Protein AF-A0A653QMP7-F1 (afdb_monomer_lite)

Foldseek 3Di:
DVVVVLLVVLLVLLLVLCVVCVPDDCVVCVVVSQCVQCVPVVHDHCVVRVVVSPVSNVVNCVVVVDPVVPPPVVVPPD

Structure (mmCIF, N/CA/C/O backbone):
data_AF-A0A653QMP7-F1
#
_entry.id   AF-A0A653QMP7-F1
#
loop_
_atom_site.group_PDB
_atom_site.id
_atom_site.type_symbol
_atom_site.label_atom_id
_atom_site.label_alt_id
_atom_site.label_comp_id
_atom_site.label_asym_id
_atom_site.label_entity_id
_atom_site.label_seq_id
_atom_site.pdbx_PDB_ins_code
_atom_site.Cartn_x
_atom_site.Cartn_y
_atom_site.Cartn_z
_atom_site.occupancy
_atom_site.B_iso_or_equiv
_atom_site.auth_seq_id
_atom_site.auth_comp_id
_atom_site.auth_asym_id
_atom_site.auth_atom_id
_atom_site.pdbx_PDB_model_num
ATOM 1 N N . MET A 1 1 ? 4.636 11.864 17.323 1.00 59.16 1 MET A N 1
ATOM 2 C CA . MET A 1 1 ? 5.505 10.775 16.820 1.00 59.16 1 MET A CA 1
ATOM 3 C C . MET A 1 1 ? 4.760 9.699 16.028 1.00 59.16 1 MET A C 1
ATOM 5 O O . MET A 1 1 ? 5.288 9.311 15.002 1.00 59.16 1 MET A O 1
ATOM 9 N N . LYS A 1 2 ? 3.548 9.256 16.410 1.00 60.81 2 LYS A N 1
ATOM 10 C CA . LYS A 1 2 ? 2.825 8.172 15.700 1.00 60.81 2 LYS A CA 1
ATOM 11 C C . LYS A 1 2 ? 2.589 8.405 14.192 1.00 60.81 2 LYS A C 1
ATOM 13 O O . LYS A 1 2 ? 2.774 7.489 13.407 1.00 60.81 2 LYS A O 1
ATOM 18 N N . HIS A 1 3 ? 2.273 9.637 13.782 1.00 61.28 3 HIS A N 1
ATOM 19 C CA . HIS A 1 3 ? 1.983 9.962 12.375 1.00 61.28 3 HIS A CA 1
ATOM 20 C C . HIS A 1 3 ? 3.153 9.739 11.403 1.00 61.28 3 HIS A C 1
ATOM 22 O O . HIS A 1 3 ? 2.923 9.477 10.226 1.00 61.28 3 HIS A O 1
ATOM 28 N N . ASP A 1 4 ? 4.395 9.843 11.879 1.00 69.00 4 ASP A N 1
ATOM 29 C CA . ASP A 1 4 ? 5.583 9.669 11.036 1.00 69.00 4 ASP A CA 1
ATOM 30 C C . ASP A 1 4 ? 5.868 8.180 10.764 1.00 69.00 4 ASP A C 1
ATOM 32 O O . ASP A 1 4 ? 6.168 7.770 9.638 1.00 69.00 4 ASP A O 1
ATOM 36 N N . SER A 1 5 ? 5.649 7.346 11.787 1.00 73.25 5 SER A N 1
ATOM 37 C CA . SER A 1 5 ? 5.724 5.888 11.683 1.00 73.25 5 SER A CA 1
ATOM 38 C C . SER A 1 5 ? 4.660 5.336 10.732 1.00 73.25 5 SER A C 1
ATOM 40 O O . SER A 1 5 ? 4.992 4.539 9.856 1.00 73.25 5 SER A O 1
ATOM 42 N N . ASP A 1 6 ? 3.416 5.820 10.827 1.00 82.44 6 ASP A N 1
ATOM 43 C CA . ASP A 1 6 ? 2.327 5.399 9.936 1.00 82.44 6 ASP A CA 1
ATOM 44 C C . ASP A 1 6 ? 2.651 5.713 8.471 1.00 82.44 6 ASP A C 1
ATOM 46 O O . ASP A 1 6 ? 2.496 4.858 7.600 1.00 82.44 6 ASP A O 1
ATOM 50 N N . ARG A 1 7 ? 3.170 6.915 8.186 1.00 87.88 7 ARG A N 1
ATOM 51 C CA . ARG A 1 7 ? 3.532 7.322 6.821 1.00 87.88 7 ARG A CA 1
ATOM 52 C C . ARG A 1 7 ? 4.641 6.451 6.231 1.00 87.88 7 ARG A C 1
ATOM 54 O O . ARG A 1 7 ? 4.575 6.065 5.064 1.00 87.88 7 ARG A O 1
ATOM 61 N N . THR A 1 8 ? 5.649 6.114 7.033 1.00 92.25 8 THR A N 1
ATOM 62 C CA . THR A 1 8 ? 6.741 5.227 6.605 1.00 92.25 8 THR A CA 1
ATOM 63 C C . THR A 1 8 ? 6.224 3.824 6.281 1.00 92.25 8 THR A C 1
ATOM 65 O O . THR A 1 8 ? 6.623 3.234 5.271 1.00 92.25 8 THR A O 1
ATOM 68 N N . LEU A 1 9 ? 5.301 3.301 7.093 1.00 92.44 9 LEU A N 1
ATOM 69 C CA . LEU A 1 9 ? 4.678 1.995 6.873 1.00 92.44 9 LEU A CA 1
ATOM 70 C C . LEU A 1 9 ? 3.806 1.981 5.614 1.00 92.44 9 LEU A C 1
ATOM 72 O O . LEU A 1 9 ? 3.904 1.041 4.830 1.00 92.44 9 LEU A O 1
ATOM 76 N N . VAL A 1 10 ? 3.022 3.035 5.373 1.00 94.75 10 VAL A N 1
ATOM 77 C CA . VAL A 1 10 ? 2.214 3.203 4.152 1.00 94.75 10 VAL A CA 1
ATOM 78 C C . VAL A 1 10 ? 3.085 3.122 2.897 1.00 94.75 10 VAL A C 1
ATOM 80 O O . VAL A 1 10 ? 2.805 2.342 1.983 1.00 94.75 10 VAL A O 1
ATOM 83 N N . ILE A 1 11 ? 4.175 3.896 2.867 1.00 94.81 11 ILE A N 1
ATOM 84 C CA . ILE A 1 11 ? 5.091 3.933 1.721 1.00 94.81 11 ILE A CA 1
ATOM 85 C C . ILE A 1 11 ? 5.761 2.569 1.527 1.00 94.81 11 ILE A C 1
ATOM 87 O O . ILE A 1 11 ? 5.856 2.075 0.400 1.00 94.81 11 ILE A O 1
ATOM 91 N N . SER A 1 12 ? 6.213 1.951 2.620 1.00 94.62 12 SER A N 1
ATOM 92 C CA . SER A 1 12 ? 6.881 0.648 2.584 1.00 94.62 12 SER A CA 1
ATOM 93 C C . SER A 1 12 ? 5.942 -0.452 2.098 1.00 94.62 12 SER A C 1
ATOM 95 O O . SER A 1 12 ? 6.340 -1.262 1.266 1.00 94.62 12 SER A O 1
ATOM 97 N N . LEU A 1 13 ? 4.683 -0.452 2.542 1.00 95.62 13 LEU A N 1
ATOM 98 C CA . LEU A 1 13 ? 3.684 -1.429 2.114 1.00 95.62 13 LEU A CA 1
ATOM 99 C C . LEU A 1 13 ? 3.424 -1.350 0.605 1.00 95.62 13 LEU A C 1
ATOM 101 O O . LEU A 1 13 ? 3.441 -2.380 -0.066 1.00 95.62 13 LEU A O 1
ATOM 105 N N . GLY A 1 14 ? 3.239 -0.144 0.058 1.00 95.94 14 GLY A N 1
ATOM 106 C CA . GLY A 1 14 ? 3.019 0.042 -1.381 1.00 95.94 14 GLY A CA 1
ATOM 107 C C . GLY A 1 14 ? 4.220 -0.400 -2.224 1.00 95.94 14 GLY A C 1
ATOM 108 O O . GLY A 1 14 ? 4.058 -1.154 -3.186 1.00 95.94 14 GLY A O 1
ATOM 109 N N . ARG A 1 15 ? 5.437 0.001 -1.826 1.00 95.62 15 ARG A N 1
ATOM 110 C CA . ARG A 1 15 ? 6.689 -0.397 -2.499 1.00 95.62 15 ARG A CA 1
ATOM 111 C C . ARG A 1 15 ? 6.914 -1.905 -2.463 1.00 95.62 15 ARG A C 1
ATOM 113 O O . ARG A 1 15 ? 7.189 -2.508 -3.498 1.00 95.62 15 ARG A O 1
ATOM 120 N N . ASN A 1 16 ? 6.759 -2.515 -1.290 1.00 95.25 16 ASN A N 1
ATOM 121 C CA . ASN A 1 16 ? 6.921 -3.956 -1.118 1.00 95.25 16 ASN A CA 1
ATOM 122 C C . ASN A 1 16 ? 5.862 -4.720 -1.916 1.00 95.25 16 ASN A C 1
ATOM 124 O O . ASN A 1 16 ? 6.192 -5.687 -2.593 1.00 95.25 16 ASN A O 1
ATOM 128 N N . GLY A 1 17 ? 4.616 -4.236 -1.922 1.00 95.31 17 GLY A N 1
ATOM 129 C CA . GLY A 1 17 ? 3.552 -4.785 -2.757 1.00 95.31 17 GLY A CA 1
ATOM 130 C C . GLY A 1 17 ? 3.911 -4.796 -4.242 1.00 95.31 17 GLY A C 1
ATOM 131 O O . GLY A 1 17 ? 3.713 -5.812 -4.904 1.00 95.31 17 GLY A O 1
ATOM 132 N N . ARG A 1 18 ? 4.496 -3.711 -4.773 1.00 94.25 18 ARG A N 1
ATOM 133 C CA . ARG A 1 18 ? 4.947 -3.676 -6.175 1.00 94.25 18 ARG A CA 1
ATOM 134 C C . ARG A 1 18 ? 6.090 -4.656 -6.419 1.00 94.25 18 ARG A C 1
ATOM 136 O O . ARG A 1 18 ? 6.039 -5.408 -7.385 1.00 94.25 18 ARG A O 1
ATOM 143 N N . ALA A 1 19 ? 7.090 -4.670 -5.539 1.00 94.06 19 ALA A N 1
ATOM 144 C CA . ALA A 1 19 ? 8.258 -5.538 -5.672 1.00 94.06 19 ALA A CA 1
ATOM 145 C C . ALA A 1 19 ? 7.903 -7.035 -5.603 1.00 94.06 19 ALA A C 1
ATOM 147 O O . ALA A 1 19 ? 8.475 -7.834 -6.339 1.00 94.06 19 ALA A O 1
ATOM 148 N N . SER A 1 20 ? 6.951 -7.421 -4.748 1.00 94.69 20 SER A N 1
ATOM 149 C CA . SER A 1 20 ? 6.492 -8.810 -4.620 1.00 94.69 20 SER A CA 1
ATOM 150 C C . SER A 1 20 ? 5.548 -9.246 -5.743 1.00 94.69 20 SER A C 1
ATOM 152 O O . SER A 1 20 ? 5.469 -10.437 -6.036 1.00 94.69 20 SER A O 1
ATOM 154 N N . TYR A 1 21 ? 4.841 -8.305 -6.374 1.00 94.12 21 TYR A N 1
ATOM 155 C CA . TYR A 1 21 ? 3.837 -8.586 -7.400 1.00 94.12 21 TYR A CA 1
ATOM 156 C C . TYR A 1 21 ? 3.999 -7.668 -8.632 1.00 94.12 21 TYR A C 1
ATOM 158 O O . TYR A 1 21 ? 3.114 -6.862 -8.930 1.00 94.12 21 TYR A O 1
ATOM 166 N N . PRO A 1 22 ? 5.114 -7.785 -9.379 1.00 91.50 22 PRO A N 1
ATOM 167 C CA . PRO A 1 22 ? 5.463 -6.865 -10.466 1.00 91.50 22 PRO A CA 1
ATOM 168 C C . PRO A 1 22 ? 4.573 -6.994 -11.713 1.00 91.50 22 PRO A C 1
ATOM 170 O O . PRO A 1 22 ? 4.522 -6.088 -12.536 1.00 91.50 22 PRO A O 1
ATOM 173 N N . GLU A 1 23 ? 3.823 -8.076 -11.874 1.00 92.06 23 GLU A N 1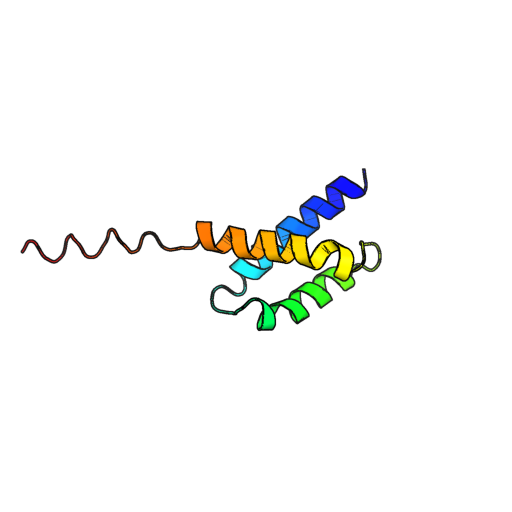
ATOM 174 C CA . GLU A 1 23 ? 2.939 -8.252 -13.042 1.00 92.06 23 GLU A CA 1
ATOM 175 C C . GLU A 1 23 ? 1.457 -8.168 -12.683 1.00 92.06 23 GLU A C 1
ATOM 177 O O . GLU A 1 23 ? 0.593 -8.214 -13.555 1.0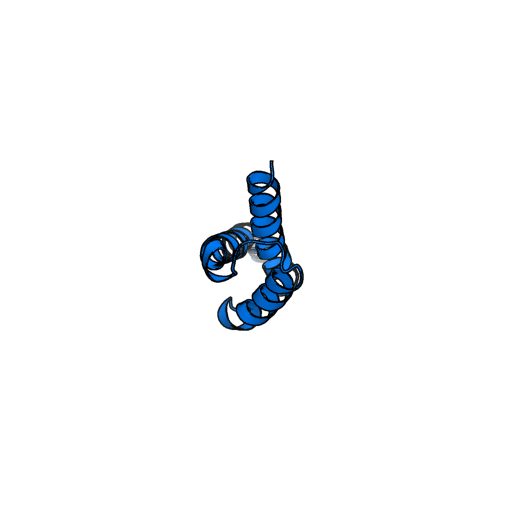0 92.06 23 GLU A O 1
ATOM 182 N N . ARG A 1 24 ? 1.144 -8.051 -11.389 1.00 94.44 24 ARG A N 1
ATOM 183 C CA . ARG A 1 24 ? -0.240 -8.005 -10.927 1.00 94.44 24 ARG A CA 1
ATOM 184 C C . ARG A 1 24 ? -0.762 -6.571 -10.983 1.00 94.44 24 ARG A C 1
ATOM 186 O O . ARG A 1 24 ? -0.040 -5.663 -10.565 1.00 94.44 24 ARG A O 1
ATOM 193 N N . PRO A 1 25 ? -2.007 -6.363 -11.432 1.00 95.81 25 PRO A N 1
ATOM 194 C CA . PRO A 1 25 ? -2.665 -5.073 -11.308 1.00 95.81 25 PRO A CA 1
ATOM 195 C C . PRO A 1 25 ? -2.988 -4.771 -9.836 1.00 95.81 25 PRO A C 1
ATOM 197 O O . PRO A 1 25 ? -3.021 -5.669 -8.989 1.00 95.81 25 PRO A O 1
ATOM 200 N N . TRP A 1 26 ? -3.233 -3.495 -9.528 1.00 95.88 26 TRP A N 1
ATOM 201 C CA . TRP A 1 26 ? -3.545 -3.042 -8.170 1.00 95.88 26 TRP A CA 1
ATOM 202 C C . TRP A 1 26 ? -4.746 -3.791 -7.577 1.00 95.88 26 TRP A C 1
ATOM 204 O O . TRP A 1 26 ? -4.720 -4.182 -6.416 1.00 95.88 26 TRP A O 1
ATOM 214 N N . GLU A 1 27 ? -5.777 -4.021 -8.383 1.00 97.56 27 GLU A N 1
ATOM 215 C CA . GLU A 1 27 ? -7.046 -4.634 -7.992 1.00 97.56 27 GLU A CA 1
ATOM 216 C C . GLU A 1 27 ? -6.862 -6.065 -7.460 1.00 97.56 27 GLU A C 1
ATOM 218 O O . GLU A 1 27 ? -7.560 -6.473 -6.531 1.00 97.56 27 GLU A O 1
ATOM 223 N N . ASP A 1 28 ? -5.878 -6.797 -7.990 1.00 97.44 28 ASP A N 1
ATOM 224 C CA . ASP A 1 28 ? -5.549 -8.159 -7.560 1.00 97.44 28 ASP A CA 1
ATOM 225 C C . ASP A 1 28 ? -4.783 -8.176 -6.231 1.00 97.44 28 ASP A C 1
ATOM 227 O O . ASP A 1 28 ? -4.940 -9.093 -5.421 1.00 97.44 28 ASP A O 1
ATOM 231 N N . ILE A 1 29 ? -3.923 -7.179 -6.002 1.00 97.00 29 ILE A N 1
ATOM 232 C CA . ILE A 1 29 ? -3.035 -7.144 -4.831 1.00 97.00 29 ILE A CA 1
ATOM 233 C C . ILE A 1 29 ? -3.611 -6.348 -3.664 1.00 97.00 29 ILE A C 1
ATOM 235 O O . ILE A 1 29 ? -3.216 -6.577 -2.520 1.00 97.00 29 ILE A O 1
ATOM 239 N N . GLU A 1 30 ? -4.545 -5.430 -3.923 1.00 97.81 30 GLU A N 1
ATOM 240 C CA . GLU A 1 30 ? -5.173 -4.588 -2.908 1.00 97.81 30 GLU A CA 1
ATOM 241 C C . GLU A 1 30 ? -5.694 -5.424 -1.726 1.00 97.81 30 GLU A C 1
ATOM 243 O O . GLU A 1 30 ? -5.374 -5.087 -0.583 1.00 97.81 30 GLU A O 1
ATOM 248 N N . PRO A 1 31 ? -6.417 -6.546 -1.937 1.00 97.88 31 PRO A N 1
ATOM 249 C CA . PRO A 1 31 ? -6.916 -7.355 -0.830 1.00 97.88 31 PRO A CA 1
ATOM 250 C C . PRO A 1 31 ? -5.801 -7.977 0.020 1.00 97.88 31 PRO A C 1
ATOM 252 O O . PRO A 1 31 ? -6.007 -8.221 1.209 1.00 97.88 31 PRO A O 1
ATOM 255 N N . VAL A 1 32 ? -4.631 -8.245 -0.569 1.00 96.56 32 VAL A N 1
ATOM 256 C CA . VAL A 1 32 ? -3.461 -8.780 0.142 1.00 96.56 32 VAL A CA 1
ATOM 257 C C . VAL A 1 32 ? -2.835 -7.690 1.004 1.00 96.56 32 VAL A C 1
ATOM 259 O O . VAL A 1 32 ? -2.642 -7.892 2.203 1.00 96.56 32 VAL A O 1
ATOM 262 N N . LEU A 1 33 ? -2.583 -6.515 0.422 1.00 96.06 33 LEU A N 1
ATOM 263 C CA . LEU A 1 33 ? -2.000 -5.381 1.143 1.00 96.06 33 LEU A CA 1
ATOM 264 C C . LEU A 1 33 ? -2.915 -4.892 2.265 1.00 96.06 33 LEU A C 1
ATOM 266 O O . LEU A 1 33 ? -2.433 -4.615 3.361 1.00 96.06 33 LEU A O 1
ATOM 270 N N . ARG A 1 34 ? -4.233 -4.876 2.032 1.00 97.19 34 ARG A N 1
ATOM 271 C CA . ARG A 1 34 ? -5.220 -4.560 3.065 1.00 97.19 34 ARG A CA 1
ATOM 272 C C . ARG A 1 34 ? -5.094 -5.498 4.262 1.00 97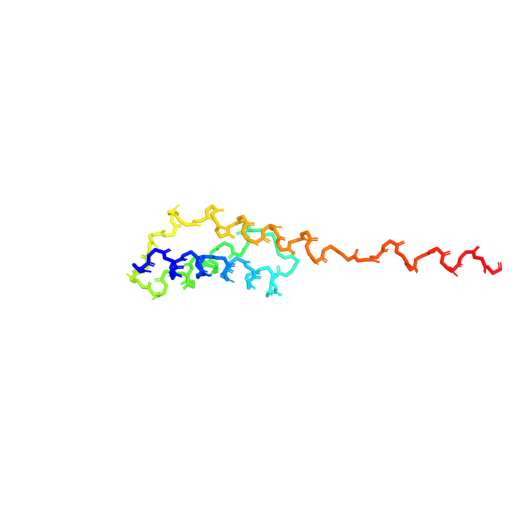.19 34 ARG A C 1
ATOM 274 O O . ARG A 1 34 ? -4.987 -5.024 5.387 1.00 97.19 34 ARG A O 1
ATOM 281 N N . ARG A 1 35 ? -5.060 -6.818 4.035 1.00 95.88 35 ARG A N 1
ATOM 282 C CA . ARG A 1 35 ? -4.912 -7.801 5.125 1.00 95.88 35 ARG A CA 1
ATOM 283 C C . ARG A 1 35 ? -3.616 -7.602 5.904 1.00 95.88 35 ARG A C 1
ATOM 285 O O . ARG A 1 35 ? -3.626 -7.744 7.118 1.00 95.88 35 ARG A O 1
ATOM 292 N N . MET A 1 36 ? -2.517 -7.282 5.219 1.00 93.75 36 MET A N 1
ATOM 293 C CA . MET A 1 36 ? -1.235 -7.006 5.875 1.00 93.75 36 MET A CA 1
ATOM 294 C C . MET A 1 36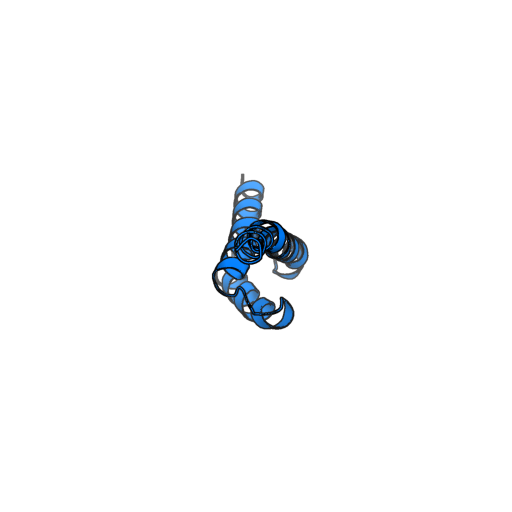 ? -1.295 -5.744 6.737 1.00 93.75 36 MET A C 1
ATOM 296 O O . MET A 1 36 ? -0.771 -5.745 7.845 1.00 93.75 36 MET A O 1
ATOM 300 N N . TRP A 1 37 ? -1.941 -4.687 6.243 1.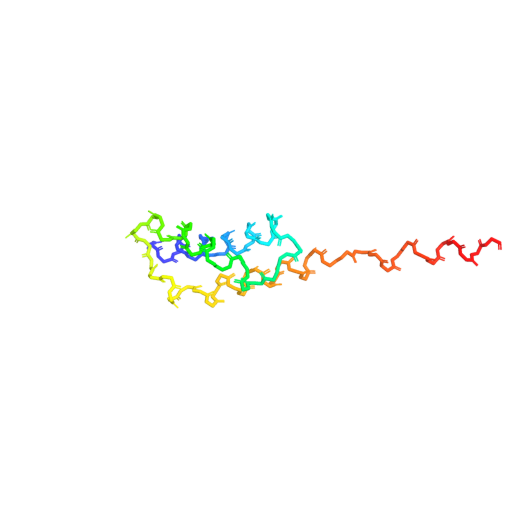00 93.44 37 TRP A N 1
ATOM 301 C CA . TRP A 1 37 ? -2.111 -3.436 6.979 1.00 93.44 37 TRP A CA 1
ATOM 302 C C . TRP A 1 37 ? -2.997 -3.609 8.216 1.00 93.44 37 TRP A C 1
ATOM 304 O O . TRP A 1 37 ? -2.647 -3.173 9.306 1.00 93.44 37 TRP A O 1
ATOM 314 N N . GLU A 1 38 ? -4.133 -4.285 8.056 1.00 93.00 38 GLU A N 1
ATOM 315 C CA . GLU A 1 38 ? -5.122 -4.483 9.120 1.00 93.00 38 GLU A CA 1
ATOM 316 C C . GLU A 1 38 ? -4.697 -5.538 10.154 1.00 93.00 38 GLU A C 1
ATOM 318 O O . GLU A 1 38 ? -5.318 -5.640 11.210 1.00 93.00 38 GLU A O 1
ATOM 323 N N . PHE A 1 39 ? -3.641 -6.314 9.880 1.00 90.12 39 PHE A N 1
ATOM 324 C CA . PHE A 1 39 ? -3.107 -7.293 10.829 1.00 90.12 39 PHE A CA 1
ATOM 325 C C . PHE A 1 39 ? -2.619 -6.625 12.122 1.00 90.12 39 PHE A C 1
ATOM 327 O O . PHE A 1 39 ? -2.870 -7.130 13.217 1.00 90.12 39 PHE A O 1
ATOM 334 N N . ASP A 1 40 ? -1.964 -5.467 12.007 1.00 76.94 40 ASP A N 1
ATOM 335 C CA . ASP A 1 40 ? -1.583 -4.641 13.151 1.00 76.94 40 ASP A CA 1
ATOM 336 C C . ASP A 1 40 ? -2.709 -3.637 13.434 1.00 76.94 40 ASP A C 1
ATOM 338 O O . ASP A 1 40 ? -2.674 -2.480 13.016 1.00 76.94 40 ASP A O 1
ATOM 342 N N . GLY A 1 41 ? -3.758 -4.092 14.130 1.00 75.12 41 GLY A N 1
ATOM 343 C CA . GLY A 1 41 ? -4.988 -3.331 14.422 1.00 75.12 41 GLY A CA 1
ATOM 344 C C . GLY A 1 41 ? -4.818 -2.042 15.249 1.00 75.12 41 GLY A C 1
ATOM 345 O O . GLY A 1 41 ? -5.792 -1.509 15.775 1.00 75.12 41 GLY A O 1
ATOM 346 N N . ARG A 1 42 ? -3.585 -1.552 15.413 1.00 78.62 42 ARG A N 1
ATOM 347 C CA . ARG A 1 42 ? -3.226 -0.268 16.029 1.00 78.62 42 ARG A CA 1
ATOM 348 C C . ARG A 1 42 ? -3.060 0.860 15.010 1.00 78.62 42 ARG A C 1
ATOM 350 O O . ARG A 1 42 ? -2.930 2.015 15.420 1.00 78.62 42 ARG A O 1
ATOM 357 N N . LEU A 1 43 ? -3.015 0.527 13.722 1.00 84.56 43 LEU A N 1
ATOM 358 C CA . LEU A 1 43 ? -2.836 1.475 12.628 1.00 84.56 43 LEU A CA 1
ATOM 359 C C . LEU A 1 43 ? -4.156 2.153 12.231 1.00 84.56 43 LEU A C 1
ATOM 361 O O . LEU A 1 43 ? -5.247 1.722 12.608 1.00 84.56 43 LEU A O 1
ATOM 365 N N . ARG A 1 44 ? -4.047 3.237 11.450 1.00 89.81 44 ARG A N 1
ATOM 366 C CA . ARG A 1 44 ? -5.194 3.905 10.806 1.00 89.81 44 ARG A CA 1
ATOM 367 C C . ARG A 1 44 ? -6.011 2.906 9.984 1.00 89.81 44 ARG A C 1
ATOM 369 O O . ARG A 1 44 ? -5.464 1.924 9.484 1.00 89.81 44 ARG A O 1
ATOM 376 N N . ALA A 1 45 ? -7.301 3.173 9.791 1.00 92.25 45 ALA A N 1
ATOM 377 C CA . ALA A 1 45 ? -8.137 2.303 8.973 1.00 92.25 45 ALA A CA 1
ATOM 378 C C . ALA A 1 45 ? -7.600 2.237 7.535 1.00 92.25 45 ALA A C 1
ATOM 380 O O . ALA A 1 45 ? -7.079 3.224 7.012 1.00 92.25 45 ALA A O 1
ATOM 381 N N . TRP A 1 46 ? -7.766 1.090 6.867 1.00 94.62 46 TRP A N 1
ATOM 382 C CA . TRP A 1 46 ? -7.315 0.915 5.483 1.00 94.62 46 TRP A CA 1
ATOM 383 C C . TRP A 1 46 ? -7.827 2.020 4.555 1.00 94.62 46 TRP A C 1
ATOM 385 O O . TRP A 1 46 ? -7.071 2.547 3.745 1.00 94.62 46 TRP A O 1
ATOM 395 N N . GLN A 1 47 ? -9.093 2.418 4.706 1.00 95.38 47 GLN A N 1
ATOM 396 C CA . GLN A 1 47 ? -9.711 3.446 3.865 1.00 95.38 47 GLN A CA 1
ATOM 397 C C . GLN A 1 47 ? -8.999 4.800 3.948 1.00 95.38 47 GLN A C 1
ATOM 399 O O . GLN A 1 47 ? -8.954 5.525 2.957 1.00 95.38 47 GLN A O 1
ATOM 404 N N . ASP A 1 48 ? -8.385 5.105 5.090 1.00 94.19 48 ASP A N 1
ATOM 405 C CA . ASP A 1 48 ? -7.684 6.366 5.313 1.00 94.19 48 ASP A CA 1
ATOM 406 C C . ASP A 1 48 ? -6.301 6.402 4.650 1.00 94.19 48 ASP A C 1
ATOM 408 O O . ASP A 1 48 ? -5.748 7.482 4.442 1.00 94.19 48 ASP A O 1
ATOM 412 N N . VAL A 1 49 ? -5.721 5.234 4.356 1.00 94.69 49 VAL A N 1
ATOM 413 C CA . VAL A 1 49 ? -4.355 5.097 3.823 1.00 94.69 49 VAL A CA 1
ATOM 414 C C . VAL A 1 49 ? -4.298 4.475 2.430 1.00 94.69 49 VAL A C 1
ATOM 416 O O . VAL A 1 49 ? -3.272 4.573 1.762 1.00 94.69 49 VAL A O 1
ATOM 419 N N . ARG A 1 50 ? -5.391 3.864 1.954 1.00 96.62 50 ARG A N 1
ATOM 420 C CA . ARG A 1 50 ? -5.487 3.142 0.674 1.00 96.62 50 ARG A CA 1
ATOM 421 C C . ARG A 1 50 ? -4.912 3.943 -0.490 1.00 96.62 50 ARG A C 1
ATOM 423 O O . ARG A 1 50 ? -4.121 3.416 -1.266 1.00 96.62 50 ARG A O 1
ATOM 430 N N . ALA A 1 51 ? -5.298 5.214 -0.599 1.00 97.00 51 ALA A N 1
ATOM 431 C CA . ALA A 1 51 ? -4.843 6.097 -1.670 1.00 97.00 51 ALA A CA 1
ATOM 432 C C . ALA A 1 51 ? -3.326 6.346 -1.616 1.00 97.00 51 ALA A C 1
ATOM 434 O O . ALA A 1 51 ? -2.663 6.340 -2.651 1.00 97.00 51 ALA A O 1
ATOM 435 N N . GLU A 1 52 ? -2.762 6.514 -0.420 1.00 96.56 52 GLU A N 1
ATOM 436 C CA . GLU A 1 52 ? -1.325 6.722 -0.232 1.00 96.56 52 GLU A CA 1
ATOM 437 C C . GLU A 1 52 ? -0.526 5.438 -0.525 1.00 96.56 52 GLU A C 1
ATOM 439 O O . GLU A 1 52 ? 0.510 5.490 -1.192 1.00 96.56 52 GLU A O 1
ATOM 444 N N . VAL A 1 53 ? -1.034 4.271 -0.105 1.00 96.75 53 VAL A N 1
ATOM 445 C CA . VAL A 1 53 ? -0.436 2.964 -0.431 1.00 96.75 53 VAL A CA 1
ATOM 446 C C . VAL A 1 53 ? -0.461 2.728 -1.944 1.00 96.75 53 VAL A C 1
ATOM 448 O O . VAL A 1 53 ? 0.554 2.337 -2.522 1.00 96.75 53 VAL A O 1
ATOM 451 N N . GLN A 1 54 ? -1.588 3.015 -2.606 1.00 97.38 54 GLN A N 1
ATOM 452 C CA . GLN A 1 54 ? -1.713 2.902 -4.060 1.00 97.38 54 GLN A CA 1
ATOM 453 C C . GLN A 1 54 ? -0.762 3.862 -4.785 1.00 97.38 54 GLN A C 1
ATOM 455 O O . GLN A 1 54 ? -0.135 3.477 -5.772 1.00 97.38 54 GLN A O 1
ATOM 460 N N . ALA A 1 55 ? -0.607 5.092 -4.292 1.00 96.31 55 ALA A N 1
ATOM 461 C CA . ALA A 1 55 ? 0.345 6.048 -4.848 1.00 96.31 55 ALA A CA 1
ATOM 462 C C . ALA A 1 55 ? 1.792 5.537 -4.738 1.00 96.31 55 ALA A C 1
ATOM 464 O O . ALA A 1 55 ? 2.533 5.583 -5.719 1.00 96.31 55 ALA A O 1
ATOM 465 N N . ALA A 1 56 ? 2.186 4.984 -3.586 1.00 95.69 56 ALA A N 1
ATOM 466 C CA . ALA A 1 56 ? 3.510 4.388 -3.401 1.00 95.69 56 ALA A CA 1
ATOM 467 C C . ALA A 1 56 ? 3.735 3.147 -4.288 1.00 95.69 56 ALA A C 1
ATOM 469 O O . ALA A 1 56 ? 4.838 2.944 -4.807 1.00 95.69 56 ALA A O 1
ATOM 470 N N . TRP A 1 57 ? 2.690 2.343 -4.499 1.00 95.44 57 TRP A N 1
ATOM 471 C CA . TRP A 1 57 ? 2.711 1.208 -5.420 1.00 95.44 57 TRP A CA 1
ATOM 472 C C . TRP A 1 57 ? 2.937 1.655 -6.873 1.00 95.44 57 TRP A C 1
ATOM 474 O O . TRP A 1 57 ? 3.852 1.155 -7.524 1.00 95.44 57 TRP A O 1
ATOM 484 N N . ARG A 1 58 ? 2.189 2.659 -7.354 1.00 93.94 58 ARG A N 1
ATOM 485 C CA . ARG A 1 58 ? 2.335 3.208 -8.717 1.00 93.94 58 ARG A CA 1
ATOM 486 C C . ARG A 1 58 ? 3.666 3.925 -8.931 1.00 93.94 58 ARG A C 1
ATOM 488 O O . ARG A 1 58 ? 4.289 3.754 -9.964 1.00 93.94 58 ARG A O 1
ATOM 495 N N . ALA A 1 59 ? 4.156 4.677 -7.948 1.00 92.12 59 ALA A N 1
ATOM 496 C CA . ALA A 1 59 ? 5.459 5.342 -8.058 1.00 92.12 59 ALA A CA 1
ATOM 497 C C . ALA A 1 59 ? 6.629 4.345 -8.190 1.00 92.12 59 ALA A C 1
ATOM 499 O O . ALA A 1 59 ? 7.717 4.700 -8.639 1.00 92.12 59 ALA A O 1
ATOM 500 N N . SER A 1 60 ? 6.418 3.091 -7.783 1.00 80.88 60 SER A N 1
ATOM 501 C CA . SER A 1 60 ? 7.404 2.021 -7.939 1.00 80.88 60 SER A CA 1
ATOM 502 C C . SER A 1 60 ? 7.437 1.451 -9.365 1.00 80.88 60 SER A C 1
ATOM 504 O O . SER A 1 60 ? 8.459 0.885 -9.754 1.00 80.88 60 SER A O 1
ATOM 506 N N . ASP A 1 61 ? 6.376 1.638 -10.160 1.00 67.12 61 ASP A N 1
ATOM 507 C CA . ASP A 1 61 ? 6.359 1.308 -11.594 1.00 67.12 61 ASP A CA 1
ATOM 508 C C . ASP A 1 61 ? 7.331 2.184 -12.385 1.00 67.12 61 ASP A C 1
ATOM 510 O O . ASP A 1 61 ? 8.111 1.680 -13.190 1.00 67.12 61 ASP A O 1
ATOM 514 N N . ASP A 1 62 ? 7.382 3.480 -12.075 1.00 60.56 62 ASP A N 1
ATOM 515 C CA . ASP A 1 62 ? 8.294 4.422 -12.737 1.00 60.56 62 ASP A CA 1
ATOM 516 C C . ASP A 1 62 ? 9.776 4.068 -12.512 1.00 60.56 62 ASP A C 1
ATOM 518 O O . ASP A 1 62 ? 10.636 4.390 -13.333 1.00 60.56 62 ASP A O 1
ATOM 522 N N . LEU A 1 63 ? 10.085 3.370 -11.412 1.00 58.41 63 LEU A N 1
ATOM 523 C CA . LEU A 1 63 ? 11.436 2.902 -11.081 1.00 58.41 63 LEU A CA 1
ATOM 524 C C . LEU A 1 63 ? 11.755 1.510 -11.644 1.00 58.41 63 LEU A C 1
ATOM 526 O O . LEU A 1 63 ? 12.931 1.177 -11.799 1.00 58.41 63 LEU A O 1
ATOM 530 N N . THR A 1 64 ? 10.736 0.691 -11.924 1.00 53.94 64 THR A N 1
ATOM 531 C CA . THR A 1 64 ? 10.885 -0.679 -12.448 1.00 53.94 64 THR A CA 1
ATOM 532 C C . THR A 1 64 ? 10.624 -0.790 -13.946 1.00 53.94 64 THR A C 1
ATOM 534 O O . THR A 1 64 ? 10.959 -1.824 -14.527 1.00 53.94 64 THR A O 1
ATOM 537 N N . ALA A 1 65 ? 10.139 0.277 -14.596 1.00 50.38 65 ALA A N 1
ATOM 538 C CA . ALA A 1 65 ? 10.140 0.414 -16.045 1.00 50.38 65 ALA A CA 1
ATOM 539 C C . ALA A 1 65 ? 11.554 0.106 -16.571 1.00 50.38 65 ALA A C 1
ATOM 541 O O . ALA A 1 65 ? 12.515 0.826 -16.266 1.00 50.38 65 ALA A O 1
ATOM 542 N N . PRO A 1 66 ? 11.736 -0.992 -17.320 1.00 47.50 66 PRO A N 1
ATOM 543 C CA . PRO A 1 66 ? 13.071 -1.420 -17.643 1.00 47.50 66 PRO A CA 1
ATOM 544 C C . PRO A 1 66 ? 13.727 -0.422 -18.598 1.00 47.50 66 PRO A C 1
ATOM 546 O O . PRO A 1 66 ? 13.124 0.118 -19.526 1.00 47.50 66 PRO A O 1
ATOM 549 N N . ARG A 1 67 ? 15.039 -0.257 -18.419 1.00 50.44 67 ARG A N 1
ATOM 550 C CA . ARG A 1 67 ? 15.996 0.318 -19.379 1.00 50.44 67 ARG A CA 1
ATOM 551 C C . ARG A 1 67 ? 16.065 -0.501 -20.692 1.00 50.44 67 ARG A C 1
ATOM 553 O O . ARG A 1 67 ? 17.112 -0.557 -21.332 1.00 50.44 67 ARG A O 1
ATOM 560 N N . THR A 1 68 ? 14.977 -1.138 -21.123 1.00 48.50 68 THR A N 1
ATOM 561 C CA . THR A 1 68 ? 14.864 -2.024 -22.293 1.00 48.50 68 THR A CA 1
ATOM 562 C C . THR A 1 68 ? 14.754 -1.290 -23.626 1.00 48.50 68 THR A C 1
ATOM 564 O O . THR A 1 68 ? 14.607 -1.938 -24.656 1.00 48.50 68 THR A O 1
ATOM 567 N N . ARG A 1 69 ? 14.929 0.038 -23.674 1.00 49.59 69 ARG A N 1
ATOM 568 C CA . ARG A 1 69 ? 15.123 0.748 -24.952 1.00 49.59 69 ARG A CA 1
ATOM 569 C C . ARG A 1 69 ? 16.583 0.771 -25.431 1.00 49.59 69 ARG A C 1
ATOM 571 O O . ARG A 1 69 ? 16.822 1.012 -26.602 1.00 49.59 69 ARG A O 1
ATOM 578 N N . ARG A 1 70 ? 17.575 0.478 -24.575 1.00 47.81 70 ARG A N 1
ATOM 579 C CA . ARG A 1 70 ? 19.014 0.626 -24.912 1.00 47.81 70 ARG A CA 1
ATOM 580 C C . ARG A 1 70 ? 19.761 -0.659 -25.292 1.00 47.81 70 ARG A C 1
ATOM 582 O O . ARG A 1 70 ? 20.987 -0.641 -25.348 1.00 47.81 70 ARG A O 1
ATOM 589 N N . MET A 1 71 ? 19.062 -1.762 -25.567 1.00 47.25 71 MET A N 1
ATOM 590 C CA . MET A 1 71 ? 19.710 -3.029 -25.952 1.00 47.25 71 MET A CA 1
ATOM 591 C C . MET A 1 71 ? 19.144 -3.674 -27.229 1.00 47.25 71 MET A C 1
ATOM 593 O O . MET A 1 71 ? 19.468 -4.818 -27.513 1.00 47.25 71 MET A O 1
ATOM 597 N N . GLN A 1 72 ? 18.351 -2.944 -28.026 1.00 45.81 72 G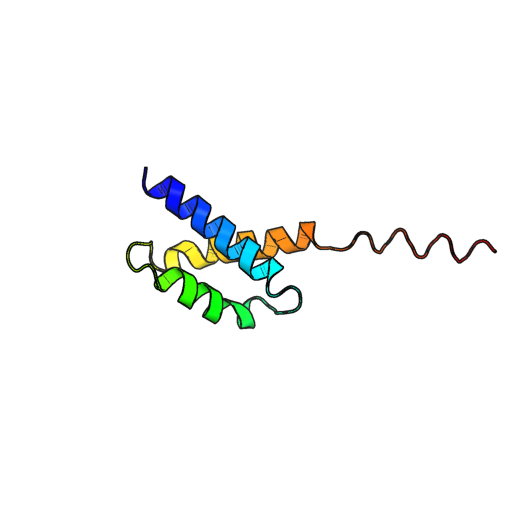LN A N 1
ATOM 598 C CA . GLN A 1 72 ? 17.963 -3.363 -29.389 1.00 45.81 72 GLN A CA 1
ATOM 599 C C . GLN A 1 72 ? 18.668 -2.570 -30.509 1.00 45.81 72 GLN A C 1
ATOM 601 O O . GLN A 1 72 ? 18.696 -3.023 -31.648 1.00 45.81 72 GLN A O 1
ATOM 606 N N . GLU A 1 73 ? 19.313 -1.435 -30.214 1.00 46.62 73 GLU A N 1
ATOM 607 C CA . GLU A 1 73 ? 19.996 -0.614 -31.237 1.00 46.62 73 GLU A CA 1
ATOM 608 C C . GLU A 1 73 ? 21.458 -1.009 -31.520 1.00 46.62 73 GLU A C 1
ATOM 610 O O . GLU A 1 73 ? 22.055 -0.479 -32.450 1.00 46.62 73 GLU A O 1
ATOM 615 N N . ARG A 1 74 ? 22.053 -1.963 -30.785 1.00 49.84 74 ARG A N 1
ATOM 616 C CA . ARG A 1 74 ? 23.414 -2.472 -31.093 1.00 49.84 74 ARG A CA 1
ATOM 617 C C . ARG A 1 74 ? 23.433 -3.733 -31.961 1.00 49.84 74 ARG A C 1
ATOM 619 O O . ARG A 1 74 ? 24.510 -4.181 -32.327 1.00 49.84 74 ARG A O 1
ATOM 626 N N . SER A 1 75 ? 22.271 -4.280 -32.316 1.00 50.66 75 SER A N 1
ATOM 627 C CA . SER A 1 75 ? 22.157 -5.519 -33.108 1.00 50.66 75 SER A CA 1
ATOM 628 C C . SER A 1 75 ? 21.762 -5.283 -34.570 1.00 50.66 75 SER A C 1
ATOM 630 O O . SER A 1 75 ? 21.569 -6.242 -35.307 1.00 50.66 75 SER A O 1
ATOM 632 N N . ARG A 1 76 ? 21.615 -4.021 -34.996 1.00 51.91 76 ARG A N 1
ATOM 633 C CA . ARG A 1 76 ? 21.303 -3.637 -36.388 1.00 51.91 76 ARG A CA 1
ATOM 634 C C . ARG A 1 76 ? 22.454 -2.950 -37.128 1.00 51.91 76 ARG A C 1
ATOM 636 O O . ARG A 1 76 ? 22.263 -2.513 -38.254 1.00 51.91 76 ARG A O 1
ATOM 643 N N . ALA A 1 77 ? 23.628 -2.874 -36.509 1.00 52.62 77 ALA A N 1
ATOM 644 C CA . ALA A 1 77 ? 24.863 -2.456 -37.161 1.00 52.62 77 ALA A CA 1
ATOM 645 C C . ALA A 1 77 ? 25.826 -3.652 -37.185 1.00 52.62 77 ALA A C 1
ATOM 647 O O . ALA A 1 77 ? 26.778 -3.708 -36.409 1.00 52.62 77 ALA A O 1
ATOM 648 N N . ALA A 1 78 ? 25.488 -4.639 -38.013 1.00 44.22 78 ALA A N 1
ATOM 649 C CA . ALA A 1 78 ? 26.385 -5.683 -38.491 1.00 44.22 78 ALA A CA 1
ATOM 650 C C . ALA A 1 78 ? 26.440 -5.565 -40.015 1.00 44.22 78 ALA A C 1
ATOM 652 O O . ALA A 1 78 ? 25.363 -5.289 -40.597 1.00 44.22 78 ALA A O 1
#

Secondary structure (DSSP, 8-state):
-HHHHHHHHHHHHHHHHHHH-TTS-HHHHHHHHHHHHHHSTTSPPHHHHHHHHHHHHHHHHHHHS--TTSSSTTSS--

Sequence (78 aa):
MKHDSDRTLVISLGRNGRASYPERPWEDIEPVLRRMWEFDGRLRAWQDVRAEVQAAWRASDDLTAPRTRRMQERSRAA

pLDDT: mean 81.65, std 18.77, range [44.22, 97.88]

Radius of gyration: 16.86 Å; chains: 1; bounding box: 36×20×55 Å